Protein AF-A0A7Y6PVB6-F1 (afdb_monomer)

Structure (mmCIF, N/CA/C/O backbone):
data_AF-A0A7Y6PVB6-F1
#
_entry.id   AF-A0A7Y6PVB6-F1
#
loop_
_atom_site.group_PDB
_atom_site.id
_atom_site.type_symbol
_atom_site.label_atom_id
_atom_site.label_alt_id
_atom_site.label_comp_id
_atom_site.label_asym_id
_atom_site.label_entity_id
_atom_site.label_seq_id
_atom_site.pdbx_PDB_ins_code
_atom_site.Cartn_x
_atom_site.Cartn_y
_atom_site.Cartn_z
_atom_site.occupancy
_atom_site.B_iso_or_equiv
_atom_site.auth_seq_id
_atom_site.auth_comp_id
_atom_site.auth_asym_id
_atom_site.auth_atom_id
_atom_site.pdbx_PDB_model_num
ATOM 1 N N . MET A 1 1 ? 1.321 16.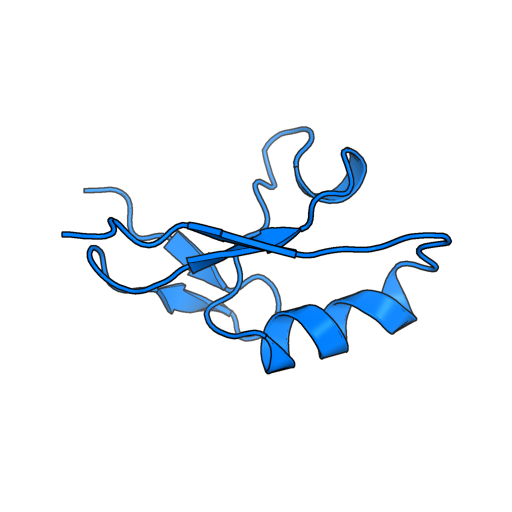725 10.307 1.00 47.19 1 MET A N 1
ATOM 2 C CA . MET A 1 1 ? 1.028 15.280 10.186 1.00 47.19 1 MET A CA 1
ATOM 3 C C . MET A 1 1 ? 1.006 14.934 8.706 1.00 47.19 1 MET A C 1
ATOM 5 O O . MET A 1 1 ? 0.181 15.486 7.993 1.00 47.19 1 MET A O 1
ATOM 9 N N . AL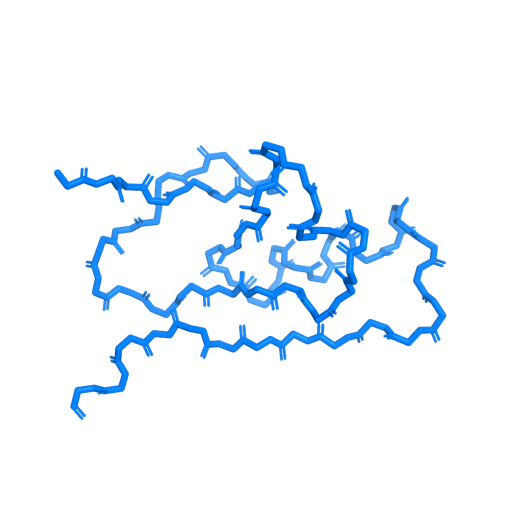A A 1 2 ? 1.957 14.140 8.210 1.00 58.78 2 ALA A N 1
ATOM 10 C CA . ALA A 1 2 ? 1.983 13.766 6.797 1.00 58.78 2 ALA A CA 1
ATOM 11 C C . ALA A 1 2 ? 1.006 12.606 6.571 1.00 58.78 2 ALA A C 1
ATOM 13 O O . ALA A 1 2 ? 1.258 11.488 7.012 1.00 58.78 2 ALA A O 1
ATOM 14 N N . SER A 1 3 ? -0.124 12.877 5.924 1.00 71.12 3 SER A N 1
ATOM 15 C CA . SER A 1 3 ? -1.063 11.834 5.522 1.00 71.12 3 SER A CA 1
ATOM 16 C C . SER A 1 3 ? -0.448 11.002 4.397 1.00 71.12 3 SER A C 1
ATOM 18 O O . SER A 1 3 ? 0.044 11.546 3.407 1.00 71.12 3 SER A O 1
ATOM 20 N N . LEU A 1 4 ? -0.458 9.678 4.543 1.00 85.12 4 LEU A N 1
ATOM 21 C CA . LEU A 1 4 ? -0.013 8.780 3.480 1.00 85.12 4 LEU A CA 1
ATOM 22 C C . LEU A 1 4 ? -1.061 8.777 2.358 1.00 85.12 4 LEU A C 1
ATOM 24 O O . LEU A 1 4 ? -2.248 8.963 2.609 1.00 85.12 4 LEU A O 1
ATOM 28 N N . VAL A 1 5 ? -0.644 8.564 1.112 1.00 88.81 5 VAL A N 1
ATOM 29 C CA . VAL A 1 5 ? -1.557 8.483 -0.038 1.00 88.81 5 VAL A CA 1
ATOM 30 C C . VAL A 1 5 ? -1.358 7.145 -0.726 1.00 88.81 5 VAL A C 1
ATOM 32 O O . VAL A 1 5 ? -0.227 6.715 -0.955 1.00 88.81 5 VAL A O 1
ATOM 35 N N . CYS A 1 6 ? -2.458 6.470 -1.055 1.00 90.25 6 CYS A N 1
ATOM 36 C CA . CYS A 1 6 ? -2.396 5.202 -1.757 1.00 90.25 6 CYS A CA 1
ATOM 37 C C . CYS A 1 6 ? -1.885 5.397 -3.190 1.00 90.25 6 CYS A C 1
ATOM 39 O O . CYS A 1 6 ? -2.479 6.140 -3.963 1.00 90.25 6 CYS A O 1
ATOM 41 N N . ALA A 1 7 ? -0.850 4.665 -3.591 1.00 86.31 7 ALA A N 1
ATOM 42 C CA . ALA A 1 7 ? -0.319 4.743 -4.951 1.00 86.31 7 ALA A CA 1
ATOM 43 C C . ALA A 1 7 ? -1.302 4.252 -6.034 1.00 86.31 7 ALA A C 1
ATOM 45 O O . ALA A 1 7 ? -1.269 4.741 -7.159 1.0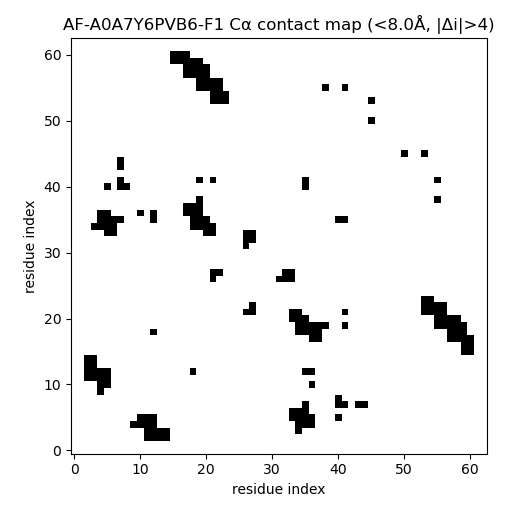0 86.31 7 ALA A O 1
ATOM 46 N N . THR A 1 8 ? -2.200 3.320 -5.697 1.00 89.81 8 THR A N 1
ATOM 47 C CA . THR A 1 8 ? -3.151 2.725 -6.653 1.00 89.81 8 THR A CA 1
ATOM 48 C C . THR A 1 8 ? -4.405 3.577 -6.825 1.00 89.81 8 THR A C 1
ATOM 50 O O . THR A 1 8 ? -4.799 3.890 -7.944 1.00 89.81 8 THR A O 1
ATOM 53 N N . CYS A 1 9 ? -5.060 3.954 -5.722 1.00 91.25 9 CYS A N 1
ATOM 54 C CA . CYS A 1 9 ? -6.334 4.678 -5.767 1.00 91.25 9 CYS A CA 1
ATOM 55 C C . CYS A 1 9 ? -6.209 6.175 -5.459 1.00 91.25 9 CYS A C 1
ATOM 57 O O . CYS A 1 9 ? -7.203 6.889 -5.560 1.00 91.25 9 CYS A O 1
ATOM 59 N N . ARG A 1 10 ? -5.013 6.657 -5.086 1.00 88.50 10 ARG A N 1
ATOM 60 C CA . ARG A 1 10 ? -4.719 8.057 -4.712 1.00 88.50 10 ARG A CA 1
ATOM 61 C C . ARG A 1 10 ? -5.575 8.600 -3.567 1.00 88.50 10 ARG A C 1
ATOM 63 O O . ARG A 1 10 ? -5.627 9.805 -3.351 1.00 88.50 10 ARG A O 1
ATOM 70 N N . LYS A 1 11 ? -6.219 7.715 -2.803 1.00 88.94 11 LYS A N 1
ATOM 71 C CA . LYS A 1 11 ? -6.934 8.087 -1.582 1.00 88.94 11 LYS A CA 1
ATOM 72 C C . LYS A 1 11 ? -5.949 8.346 -0.454 1.00 88.94 11 LYS A C 1
ATOM 74 O O . LYS A 1 11 ? -4.931 7.661 -0.341 1.00 88.94 11 LYS A O 1
ATOM 79 N N . LEU A 1 12 ? -6.295 9.308 0.390 1.00 89.19 12 LEU A N 1
ATOM 80 C CA . LEU A 1 12 ? -5.627 9.528 1.664 1.00 89.19 12 LEU A CA 1
ATOM 81 C C . LEU A 1 12 ? -5.806 8.295 2.554 1.00 89.19 12 LEU A C 1
ATOM 83 O O . LEU A 1 12 ? -6.905 7.758 2.682 1.00 89.19 12 LEU A O 1
ATOM 87 N N . ILE A 1 13 ? -4.702 7.850 3.135 1.00 87.31 13 ILE A N 1
ATOM 88 C CA . ILE A 1 13 ? -4.637 6.823 4.164 1.00 87.31 13 ILE A CA 1
ATOM 89 C C . ILE A 1 13 ? -4.610 7.587 5.492 1.00 87.31 13 ILE A C 1
ATOM 91 O O . ILE A 1 13 ? -3.645 8.320 5.746 1.00 87.31 13 ILE A O 1
ATOM 95 N N . PRO A 1 14 ? -5.668 7.478 6.311 1.00 82.94 14 PRO A N 1
ATOM 96 C CA . PRO A 1 14 ? -5.716 8.161 7.591 1.00 82.94 14 PRO A CA 1
ATOM 97 C C . PRO A 1 14 ? -4.560 7.707 8.497 1.00 82.94 14 PRO A C 1
ATOM 99 O O . PRO A 1 14 ? -4.215 6.517 8.494 1.00 82.94 14 PRO A O 1
ATOM 102 N N . PRO A 1 15 ? -3.956 8.618 9.279 1.00 77.94 15 PRO A N 1
ATOM 103 C CA . PRO A 1 15 ? -3.020 8.221 10.327 1.00 77.94 15 PRO A CA 1
ATOM 104 C C . PRO A 1 15 ? -3.722 7.280 11.323 1.00 77.94 15 PRO A C 1
ATOM 106 O O . PRO A 1 15 ? -4.905 7.463 11.604 1.00 77.94 15 PRO A O 1
ATOM 109 N N . GLY A 1 16 ? -3.016 6.253 11.805 1.00 77.94 16 GLY A N 1
ATOM 110 C CA . GLY A 1 16 ? -3.578 5.206 12.674 1.00 77.94 16 GLY A CA 1
ATOM 111 C C . GLY A 1 16 ? -4.245 4.034 11.940 1.00 77.94 16 GLY A C 1
ATOM 112 O O . GLY A 1 16 ? -4.716 3.097 12.575 1.00 77.94 16 GLY A O 1
ATOM 113 N N . THR A 1 17 ? -4.273 4.046 10.603 1.00 81.81 17 THR A N 1
ATOM 114 C CA . THR A 1 17 ? -4.769 2.908 9.811 1.00 81.81 17 THR A CA 1
ATOM 115 C C . THR A 1 17 ? -3.616 2.024 9.341 1.00 81.81 17 THR A C 1
ATOM 117 O O . THR A 1 17 ? -2.539 2.523 9.021 1.00 81.81 17 THR A O 1
ATOM 120 N N . ASN A 1 18 ? -3.873 0.721 9.211 1.00 86.38 18 ASN A N 1
ATOM 121 C CA . ASN A 1 18 ? -2.955 -0.249 8.611 1.00 86.38 18 ASN A CA 1
ATOM 122 C C . ASN A 1 18 ? -2.593 0.143 7.167 1.00 86.38 18 ASN A C 1
ATOM 124 O O . ASN A 1 18 ? -3.363 -0.100 6.234 1.00 86.38 18 ASN A O 1
ATOM 128 N N . ALA A 1 19 ? -1.419 0.739 6.966 1.00 88.38 19 ALA A N 1
ATOM 129 C CA . ALA A 1 19 ? -0.899 1.049 5.645 1.00 88.38 19 ALA A CA 1
ATOM 130 C C . ALA A 1 19 ? -0.107 -0.143 5.112 1.00 88.38 19 ALA A C 1
ATOM 132 O O . ALA A 1 19 ? 0.650 -0.787 5.826 1.00 88.38 19 ALA A O 1
ATOM 133 N N . ILE A 1 20 ? -0.241 -0.441 3.829 1.00 90.38 20 ILE A N 1
ATOM 134 C CA . ILE A 1 20 ? 0.480 -1.544 3.203 1.00 90.38 20 ILE A CA 1
ATOM 135 C C . ILE A 1 20 ? 1.691 -1.008 2.453 1.00 90.38 20 ILE A C 1
ATOM 137 O O . ILE A 1 20 ? 1.596 -0.069 1.660 1.00 90.38 20 ILE A O 1
ATOM 141 N N . ARG A 1 21 ? 2.842 -1.628 2.692 1.00 89.25 21 ARG A N 1
ATOM 142 C CA . ARG A 1 21 ? 4.119 -1.332 2.052 1.00 89.25 21 ARG A CA 1
ATOM 143 C C . ARG A 1 21 ? 4.583 -2.545 1.256 1.00 89.25 21 ARG A C 1
ATOM 145 O O . ARG A 1 21 ? 4.567 -3.662 1.756 1.00 89.25 21 ARG A O 1
ATOM 152 N N . CYS A 1 22 ? 5.041 -2.341 0.026 1.00 87.62 22 CYS A N 1
ATOM 153 C CA . CYS A 1 22 ? 5.671 -3.417 -0.743 1.00 87.62 22 CYS A CA 1
ATOM 154 C C . CYS A 1 22 ? 7.066 -3.731 -0.166 1.00 87.62 22 CYS A C 1
ATOM 156 O O . CYS A 1 22 ? 7.756 -2.818 0.269 1.00 87.62 22 CYS A O 1
ATOM 158 N N . THR A 1 23 ? 7.528 -4.982 -0.161 1.00 85.56 23 THR A N 1
ATOM 159 C CA . THR A 1 23 ? 8.898 -5.325 0.287 1.00 85.56 23 THR A CA 1
ATOM 160 C C . THR A 1 23 ? 9.966 -5.028 -0.764 1.00 85.56 23 THR A C 1
ATOM 162 O O . THR A 1 23 ? 11.154 -4.992 -0.454 1.00 85.56 23 THR A O 1
ATOM 165 N N . VAL A 1 24 ? 9.561 -4.804 -2.014 1.00 84.06 24 VAL A N 1
ATOM 166 C CA . VAL A 1 24 ? 10.479 -4.615 -3.139 1.00 84.06 24 VAL A CA 1
ATOM 167 C C . VAL A 1 24 ? 11.180 -3.263 -3.031 1.00 84.06 24 VAL A C 1
ATOM 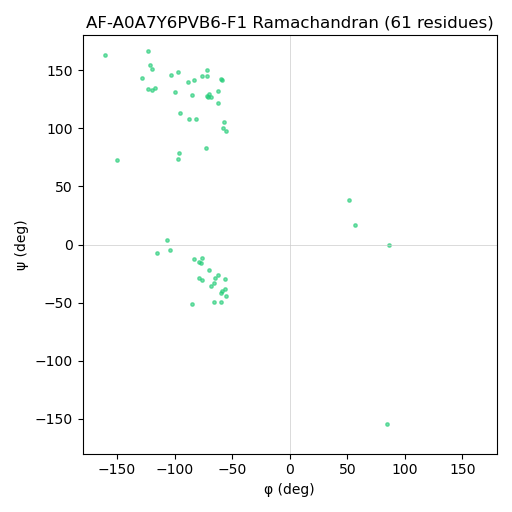169 O O . VAL A 1 24 ? 10.529 -2.221 -2.933 1.00 84.06 24 VAL A O 1
ATOM 172 N N . ALA A 1 25 ? 12.514 -3.265 -3.090 1.00 80.50 25 ALA A N 1
ATOM 173 C CA . ALA A 1 25 ? 13.326 -2.053 -2.978 1.00 80.50 25 ALA A CA 1
ATOM 174 C C . ALA A 1 25 ? 12.918 -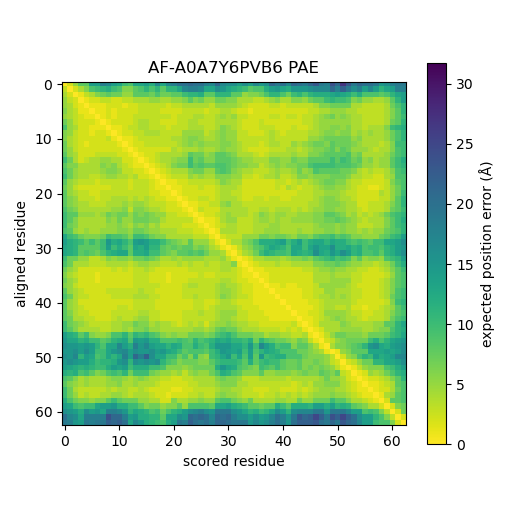0.993 -4.011 1.00 80.50 25 ALA A C 1
ATOM 176 O O . ALA A 1 25 ? 12.681 0.147 -3.634 1.00 80.50 25 ALA A O 1
ATOM 177 N N . SER A 1 26 ? 12.702 -1.386 -5.271 1.00 78.50 26 SER A N 1
ATOM 178 C CA . SER A 1 26 ? 12.284 -0.493 -6.363 1.00 78.50 26 SER A CA 1
ATOM 179 C C . SER A 1 26 ? 10.990 0.285 -6.078 1.00 78.50 26 SER A C 1
ATOM 181 O O . SER A 1 26 ? 10.834 1.405 -6.549 1.00 78.50 26 SER A O 1
ATOM 183 N N . CYS A 1 27 ? 10.074 -0.279 -5.281 1.00 82.94 27 CYS A N 1
ATOM 184 C CA . CYS A 1 27 ? 8.823 0.374 -4.875 1.00 82.94 27 CYS A CA 1
ATOM 185 C C . CYS A 1 27 ? 8.990 1.314 -3.669 1.00 82.94 27 CYS A C 1
ATOM 187 O O . CYS A 1 27 ? 8.069 2.056 -3.335 1.00 82.94 27 CYS A O 1
ATOM 189 N N . ASN A 1 28 ? 10.131 1.240 -2.981 1.00 80.06 28 ASN A N 1
ATOM 190 C CA . ASN A 1 28 ? 10.446 2.028 -1.788 1.00 80.06 28 ASN A CA 1
ATOM 191 C C . ASN A 1 28 ? 11.612 3.004 -1.999 1.00 80.06 28 ASN A C 1
ATOM 193 O O . ASN A 1 28 ? 11.916 3.786 -1.099 1.00 80.06 28 ASN A O 1
ATOM 197 N N . THR A 1 29 ? 12.291 2.944 -3.143 1.00 75.38 29 THR A N 1
ATOM 198 C CA . THR A 1 29 ? 13.428 3.803 -3.475 1.00 75.38 29 THR A CA 1
ATOM 199 C C . THR A 1 29 ? 12.981 5.159 -4.021 1.00 75.38 29 THR A C 1
ATOM 201 O O . THR A 1 29 ? 12.049 5.254 -4.816 1.00 75.38 29 THR A O 1
ATOM 204 N N . GLY A 1 30 ? 13.700 6.219 -3.642 1.00 70.50 30 GLY A N 1
ATOM 205 C CA . GLY A 1 30 ? 13.490 7.582 -4.142 1.00 70.50 30 GLY A CA 1
ATOM 206 C C . GLY A 1 30 ? 12.399 8.366 -3.400 1.00 70.50 30 GLY A C 1
ATOM 207 O O . GLY A 1 30 ? 12.109 8.117 -2.232 1.00 70.50 30 GLY A O 1
ATOM 208 N N . ARG A 1 31 ? 11.795 9.353 -4.081 1.00 67.75 31 ARG A N 1
ATOM 209 C CA . ARG A 1 31 ? 10.693 10.177 -3.533 1.00 67.75 31 ARG A CA 1
ATOM 210 C C . ARG A 1 31 ? 9.345 9.448 -3.503 1.00 67.75 31 ARG A C 1
ATOM 212 O O . ARG A 1 31 ? 8.406 9.925 -2.874 1.00 67.75 31 ARG A O 1
ATOM 219 N N . MET A 1 32 ? 9.246 8.298 -4.164 1.00 64.75 32 MET A N 1
ATOM 220 C CA . MET A 1 32 ? 8.028 7.501 -4.267 1.00 64.75 32 MET A CA 1
ATOM 221 C C . MET A 1 32 ? 8.040 6.393 -3.213 1.00 64.75 32 MET A C 1
ATOM 223 O O . MET A 1 32 ? 8.246 5.226 -3.522 1.00 64.75 32 MET A O 1
ATOM 227 N N . LYS A 1 33 ? 7.828 6.748 -1.942 1.00 77.12 33 LYS A N 1
ATOM 228 C CA . LYS A 1 33 ? 7.540 5.749 -0.902 1.00 77.12 33 LYS A CA 1
ATOM 229 C C . LYS A 1 33 ? 6.119 5.228 -1.117 1.00 77.12 33 LYS A C 1
ATOM 231 O O . LYS A 1 33 ? 5.179 5.741 -0.513 1.00 77.12 33 LYS A O 1
ATOM 236 N N . LEU A 1 34 ? 5.952 4.251 -2.011 1.00 84.75 34 LEU A N 1
ATOM 237 C CA . LEU A 1 34 ? 4.629 3.729 -2.342 1.00 84.75 34 LEU A CA 1
ATOM 238 C C . LEU A 1 34 ? 4.001 3.095 -1.092 1.00 84.75 34 LEU A C 1
ATOM 240 O O . LEU A 1 34 ? 4.559 2.189 -0.465 1.00 84.75 34 LEU A O 1
ATOM 244 N N . ARG 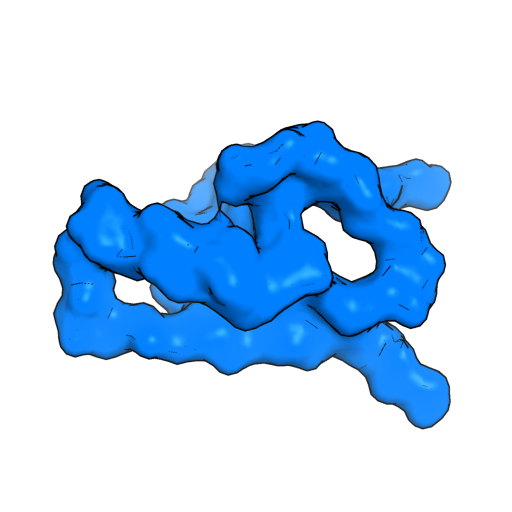A 1 35 ? 2.833 3.610 -0.713 1.00 89.56 35 ARG A N 1
ATOM 245 C CA . ARG A 1 35 ? 1.969 3.062 0.333 1.00 89.56 35 ARG A CA 1
ATOM 246 C C . ARG A 1 35 ? 0.628 2.713 -0.286 1.00 89.56 35 ARG A C 1
ATOM 248 O O . ARG A 1 35 ? 0.205 3.326 -1.266 1.00 89.56 35 ARG A O 1
ATOM 255 N N . PHE A 1 36 ? -0.044 1.725 0.277 1.00 90.69 36 PHE A N 1
ATOM 256 C CA . PHE A 1 36 ? -1.336 1.252 -0.193 1.00 90.69 36 PHE A CA 1
ATOM 257 C C . PHE A 1 36 ? -2.315 1.208 0.972 1.00 90.69 36 PHE A C 1
ATOM 259 O O . PHE A 1 36 ? -1.935 0.889 2.090 1.00 90.69 36 PHE A O 1
ATOM 266 N N . CYS A 1 37 ? -3.578 1.538 0.721 1.00 91.38 37 CYS A N 1
ATOM 267 C CA . CYS A 1 37 ? -4.603 1.495 1.764 1.00 91.38 37 CYS A CA 1
ATOM 268 C C . CYS A 1 37 ? -5.079 0.068 2.082 1.00 91.38 37 CYS A C 1
ATOM 270 O O . CYS A 1 37 ? -5.760 -0.134 3.077 1.00 91.38 37 CYS A O 1
ATOM 272 N N . SER A 1 38 ? -4.797 -0.911 1.215 1.00 90.25 38 SER A N 1
ATOM 273 C CA . SER A 1 38 ? -5.255 -2.295 1.372 1.00 90.25 38 SER A CA 1
ATOM 274 C C . SER A 1 38 ? -4.421 -3.275 0.549 1.00 90.25 38 SER A C 1
ATOM 276 O O . SER A 1 38 ? -3.741 -2.870 -0.403 1.00 90.25 38 SER A O 1
ATOM 278 N N . VAL A 1 39 ? -4.530 -4.570 0.881 1.00 89.12 39 VAL A N 1
ATOM 279 C CA . VAL A 1 39 ? -3.871 -5.660 0.136 1.00 89.12 39 VAL A CA 1
ATOM 280 C C . VAL A 1 39 ? -4.358 -5.658 -1.304 1.00 89.12 39 VAL A C 1
ATOM 282 O O . VAL A 1 39 ? -3.540 -5.678 -2.205 1.00 89.12 39 VAL A O 1
ATOM 285 N N . THR A 1 40 ? -5.653 -5.455 -1.545 1.00 90.06 40 THR A N 1
ATOM 286 C CA . THR A 1 40 ? -6.216 -5.377 -2.900 1.00 90.06 40 THR A CA 1
ATOM 287 C C . THR A 1 40 ? -5.590 -4.264 -3.745 1.00 90.06 40 THR A C 1
ATOM 289 O O . THR A 1 40 ? -5.346 -4.438 -4.939 1.00 90.06 40 THR A O 1
ATOM 292 N N . CYS A 1 41 ? -5.318 -3.094 -3.151 1.00 91.12 41 CYS A N 1
ATOM 293 C CA . CYS A 1 41 ? -4.635 -2.013 -3.866 1.00 91.12 41 CYS A CA 1
ATOM 294 C C . CYS A 1 41 ? -3.183 -2.375 -4.175 1.00 91.12 41 CYS A C 1
ATOM 296 O O . CYS A 1 41 ? -2.692 -2.009 -5.243 1.00 91.12 41 CYS A O 1
ATOM 298 N N . TRP A 1 42 ? -2.521 -3.094 -3.269 1.00 89.12 42 TRP A N 1
ATOM 299 C CA . TRP A 1 42 ? -1.205 -3.662 -3.518 1.00 89.12 42 TRP A CA 1
ATOM 300 C C . TRP A 1 42 ? -1.276 -4.743 -4.610 1.00 89.12 42 TRP A C 1
ATOM 302 O O . TRP A 1 42 ? -0.570 -4.627 -5.595 1.00 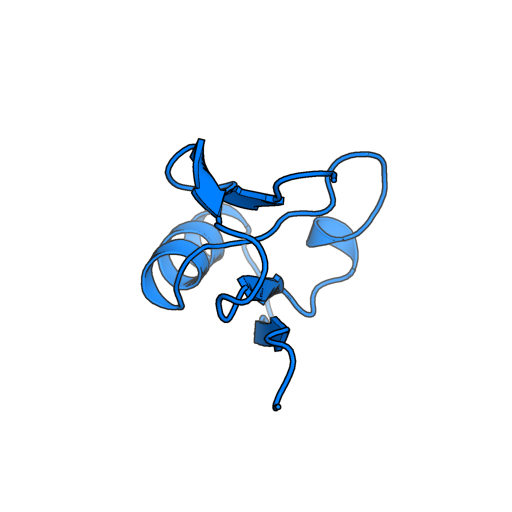89.12 42 TRP A O 1
ATOM 312 N N . GLU A 1 43 ? -2.172 -5.721 -4.566 1.00 87.69 43 GLU A N 1
ATOM 313 C CA . GLU A 1 43 ? -2.278 -6.770 -5.594 1.00 87.69 43 GLU A CA 1
ATOM 314 C C . GLU A 1 43 ? -2.474 -6.195 -6.999 1.00 87.69 43 GLU A C 1
ATOM 316 O O . GLU A 1 43 ? -1.837 -6.654 -7.940 1.00 87.69 43 GLU A O 1
ATOM 321 N N . LYS A 1 44 ? -3.258 -5.117 -7.140 1.00 87.44 44 LYS A N 1
ATOM 322 C CA . LYS A 1 44 ? -3.414 -4.397 -8.416 1.00 87.44 44 LYS A CA 1
ATOM 323 C C . LYS A 1 44 ? -2.116 -3.774 -8.945 1.00 87.44 44 LYS A C 1
ATOM 325 O O . LYS A 1 44 ? -1.994 -3.605 -10.153 1.00 87.44 44 LYS A O 1
ATOM 330 N N . HIS A 1 45 ? -1.158 -3.441 -8.078 1.00 85.25 45 HIS A N 1
ATOM 331 C CA . HIS A 1 45 ? 0.152 -2.910 -8.478 1.00 85.25 45 HIS A CA 1
ATOM 332 C C . HIS A 1 45 ? 1.118 -4.012 -8.957 1.00 85.25 45 HIS A C 1
ATOM 334 O O . HIS A 1 45 ? 1.983 -3.755 -9.798 1.00 85.25 45 HIS A O 1
ATOM 340 N N . VAL A 1 46 ? 0.978 -5.240 -8.443 1.00 82.31 46 VAL A N 1
ATOM 341 C CA . VAL A 1 46 ? 1.899 -6.357 -8.707 1.00 82.31 46 VAL A CA 1
ATOM 342 C C . VAL A 1 46 ? 2.011 -6.731 -10.196 1.00 82.31 46 VAL A C 1
ATOM 344 O O . VAL A 1 46 ? 3.145 -6.823 -10.681 1.00 82.31 46 VAL A O 1
ATOM 347 N N . PRO A 1 47 ? 0.911 -6.923 -10.958 1.00 75.44 47 PRO A N 1
ATOM 348 C CA . PRO A 1 47 ? 0.996 -7.367 -12.350 1.00 75.44 47 PRO A CA 1
ATOM 349 C C . PRO A 1 47 ? 1.658 -6.322 -13.251 1.00 75.44 47 PRO A C 1
ATOM 351 O O . PRO A 1 47 ? 2.398 -6.679 -14.164 1.00 75.44 47 PRO A O 1
ATOM 354 N N . THR A 1 48 ? 1.468 -5.032 -12.963 1.00 66.62 48 THR A N 1
ATOM 355 C CA . THR A 1 48 ? 2.089 -3.938 -13.723 1.00 66.62 48 THR A CA 1
ATOM 356 C C . THR A 1 48 ? 3.598 -3.824 -13.512 1.00 66.62 48 THR A C 1
ATOM 358 O O . THR A 1 48 ? 4.290 -3.272 -14.361 1.00 66.62 48 THR A O 1
ATOM 361 N N . ALA A 1 49 ? 4.127 -4.353 -12.408 1.00 64.00 49 ALA A N 1
ATOM 362 C CA . ALA A 1 49 ? 5.516 -4.147 -12.006 1.00 64.00 49 ALA A CA 1
ATOM 363 C C . ALA A 1 49 ? 6.423 -5.378 -12.204 1.00 64.00 49 ALA A C 1
ATOM 365 O O . ALA A 1 49 ? 7.611 -5.328 -11.884 1.00 64.00 49 ALA A O 1
ATOM 366 N N . ARG A 1 50 ? 5.895 -6.470 -12.785 1.00 66.88 50 ARG A N 1
ATOM 367 C CA . ARG A 1 50 ? 6.663 -7.667 -13.194 1.00 66.88 50 ARG A CA 1
ATOM 368 C C . ARG A 1 50 ? 7.545 -8.228 -12.060 1.00 66.88 50 ARG A C 1
ATOM 370 O O . ARG A 1 50 ? 8.678 -8.658 -12.275 1.00 66.88 50 ARG A O 1
ATOM 377 N N . HIS A 1 51 ? 7.036 -8.201 -10.827 1.00 68.69 51 HIS A N 1
ATOM 378 C CA . HIS A 1 51 ? 7.793 -8.625 -9.652 1.00 68.69 51 HIS A CA 1
ATOM 379 C C . HIS A 1 51 ? 7.981 -10.146 -9.606 1.00 68.69 51 HIS A C 1
ATOM 381 O O . HIS A 1 51 ? 7.016 -10.900 -9.641 1.00 68.69 51 HIS A O 1
ATOM 387 N N . ARG A 1 52 ? 9.230 -10.605 -9.455 1.00 63.38 52 ARG A N 1
ATOM 388 C CA . ARG A 1 52 ? 9.564 -12.041 -9.365 1.00 63.38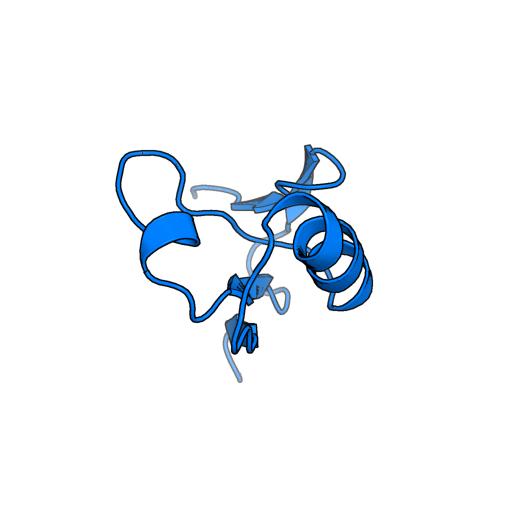 52 ARG A CA 1
ATOM 389 C C . ARG A 1 52 ? 9.240 -12.662 -7.995 1.00 63.38 52 ARG A C 1
ATOM 391 O O . ARG A 1 52 ? 8.950 -13.849 -7.928 1.00 63.38 52 ARG A O 1
ATOM 398 N N . LYS A 1 53 ? 9.321 -11.870 -6.916 1.00 70.19 53 LYS A N 1
ATOM 399 C CA . LYS A 1 53 ? 8.995 -12.233 -5.519 1.00 70.19 53 LYS A CA 1
ATOM 400 C C . LYS A 1 53 ? 8.504 -10.990 -4.760 1.00 70.19 53 LYS A C 1
ATOM 402 O O . LYS A 1 53 ? 9.254 -10.405 -3.982 1.00 70.19 53 LYS A O 1
ATOM 407 N N . ALA A 1 54 ? 7.291 -10.520 -5.050 1.00 77.69 54 ALA A N 1
ATOM 408 C CA . ALA A 1 54 ? 6.703 -9.411 -4.296 1.00 77.69 54 ALA A CA 1
ATOM 409 C C . ALA A 1 54 ? 6.008 -9.929 -3.034 1.00 77.69 54 ALA A C 1
ATOM 411 O O . ALA A 1 54 ? 5.153 -10.806 -3.109 1.00 77.69 54 ALA A O 1
ATOM 412 N N . SER A 1 55 ? 6.336 -9.329 -1.894 1.00 85.62 55 SER A N 1
ATOM 413 C CA . SER A 1 55 ? 5.576 -9.465 -0.652 1.00 85.62 55 SER A CA 1
ATOM 414 C C . SER A 1 55 ? 5.150 -8.082 -0.169 1.00 85.62 55 SER A C 1
ATOM 416 O O . SER A 1 55 ? 5.640 -7.054 -0.651 1.00 85.62 55 SER A O 1
ATOM 418 N N . TYR A 1 56 ? 4.225 -8.049 0.779 1.00 88.06 56 TYR A N 1
ATOM 419 C CA . TYR A 1 56 ? 3.799 -6.825 1.436 1.00 88.06 56 TYR A CA 1
ATOM 420 C C . TYR A 1 56 ? 4.030 -6.907 2.940 1.00 88.06 56 TYR A C 1
ATOM 422 O O . TYR A 1 56 ? 4.064 -7.987 3.522 1.00 88.06 56 TYR A O 1
ATOM 430 N N . VAL A 1 57 ? 4.188 -5.742 3.555 1.00 89.50 57 VAL A N 1
ATOM 431 C CA . VAL A 1 57 ? 4.246 -5.543 5.000 1.00 89.50 57 VAL A CA 1
ATOM 432 C C . VAL A 1 57 ? 3.105 -4.615 5.368 1.00 89.50 57 VAL A C 1
ATOM 434 O O . VAL A 1 57 ? 2.898 -3.596 4.705 1.00 89.50 57 VAL A O 1
ATOM 437 N N . VAL A 1 58 ? 2.356 -4.977 6.401 1.00 89.44 58 VAL A N 1
ATOM 438 C CA . VAL A 1 58 ? 1.341 -4.103 6.980 1.00 89.44 58 VAL A CA 1
ATOM 439 C C . VAL A 1 58 ? 2.031 -3.246 8.033 1.00 89.44 58 VAL A C 1
ATOM 441 O O . VAL A 1 58 ? 2.441 -3.735 9.076 1.00 89.44 58 VAL A O 1
ATOM 444 N N . GLU A 1 59 ? 2.200 -1.973 7.717 1.00 83.94 59 GLU A N 1
ATOM 445 C CA . GLU A 1 59 ? 2.610 -0.924 8.638 1.00 83.94 59 GLU A CA 1
ATOM 446 C C . GLU A 1 59 ? 1.347 -0.219 9.136 1.00 83.94 59 GLU A C 1
ATOM 448 O O . GLU A 1 59 ? 0.948 0.833 8.637 1.00 83.94 59 GLU A O 1
ATOM 453 N N . GLY A 1 60 ? 0.667 -0.844 10.088 1.00 68.88 60 GLY A N 1
ATOM 454 C CA . GLY A 1 60 ? -0.145 -0.104 11.040 1.00 68.88 60 GLY A CA 1
ATOM 455 C C . GLY A 1 60 ? 0.616 -0.048 12.341 1.00 68.88 60 GLY A C 1
ATOM 456 O O . GLY A 1 60 ? 1.343 -0.990 12.661 1.00 68.88 60 GLY A O 1
ATOM 457 N N . GLU A 1 61 ? 0.468 1.050 13.071 1.00 54.41 61 GLU A N 1
ATOM 458 C CA . GLU A 1 61 ? 0.743 1.026 14.499 1.00 54.41 61 GLU A CA 1
ATOM 459 C C . GLU A 1 61 ? -0.127 -0.093 15.079 1.00 54.41 61 GLU A C 1
ATOM 461 O O . GLU A 1 61 ? -1.336 0.057 15.244 1.00 54.41 61 GLU A O 1
ATOM 466 N N . ALA A 1 62 ? 0.474 -1.271 15.261 1.00 44.59 62 ALA A N 1
ATOM 467 C CA . ALA A 1 62 ? -0.021 -2.236 16.212 1.00 44.59 62 ALA A CA 1
ATOM 468 C C . ALA A 1 62 ? -0.018 -1.470 17.533 1.00 44.59 62 ALA A C 1
ATOM 470 O O . ALA A 1 62 ? 1.055 -1.106 18.016 1.00 44.59 62 ALA A O 1
ATOM 471 N N . GLY A 1 63 ? -1.219 -1.082 17.970 1.00 40.38 63 GLY A N 1
ATOM 472 C CA . GLY A 1 63 ? -1.426 -0.391 19.236 1.00 40.38 63 GLY A CA 1
ATOM 473 C C . GLY A 1 63 ? -0.798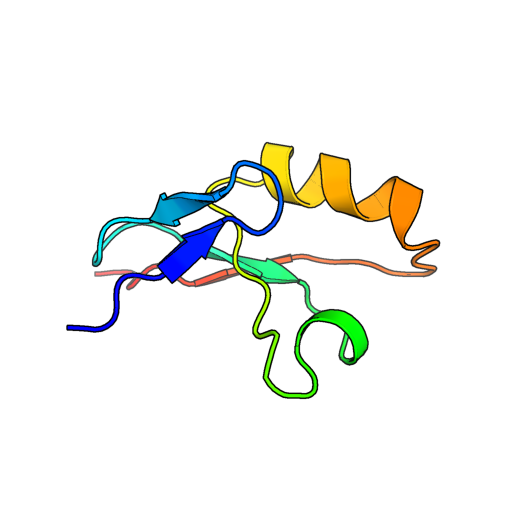 -1.136 20.400 1.00 40.38 63 GLY A C 1
ATOM 474 O O . GLY A 1 63 ? -0.652 -2.378 20.303 1.00 40.38 63 GLY A O 1
#

Nearest PDB structures (foldseek):
  8gzg-assembly1_D  TM=4.873E-01  e=8.716E+00  Synechocystis sp. PCC 6803

pLDDT: mean 79.66, std 12.17, range [40.38, 91.38]

Radius of gyration: 11.22 Å; Cα contacts (8 Å, |Δi|>4): 99; chains: 1; bounding box: 20×28×33 Å

Mean predicted aligned error: 6.02 Å

Solvent-accessible surface area (backbone atoms only — not comparable to full-atom values): 3884 Å² total; per-residue (Å²): 133,87,68,47,50,15,70,70,80,65,44,76,35,61,85,86,47,58,32,29,30,62,66,44,60,82,50,53,49,77,94,52,64,48,31,18,65,36,68,69,45,45,58,68,49,45,76,82,63,74,61,92,80,74,51,73,42,77,56,35,77,78,124

Secondary structure (DSSP, 8-state):
---EEBTTT--EE-TTS-EEEES-HHHHSTT---EESSHHHHHHHTGGGT-SS--EEEE----

Sequence (63 aa):
MASLVCATCRKLIPPGTNAIRCTVASCNTGRMKLRFCSVTCWEKHVPTARHRKASYVVEGEAG

Foldseek 3Di:
DDFDAAPQPRDTQDAQAFKKFKPDVVCCDDPRRHIHNDVVSVVVVPVVVVDPDIDMDTDGPPD